Protein AF-A0A497S082-F1 (afdb_monomer_lite)

Secondary structure (DSSP, 8-state):
-HHHHHHHHHHHHHHHHHHSPPPPHHHHHHHHHHHHHHHHHHHHHHHHHHHHHHHHH-

pLDDT: mean 92.44, std 6.45, range [65.88, 98.06]

Structure (mmCIF, N/CA/C/O backbone):
data_AF-A0A497S082-F1
#
_entry.id   AF-A0A497S082-F1
#
loop_
_atom_site.group_PDB
_atom_site.id
_atom_site.type_symbol
_atom_site.label_atom_id
_atom_site.label_alt_id
_atom_site.label_comp_id
_atom_site.label_asym_id
_atom_site.label_entity_id
_atom_site.label_seq_id
_atom_site.pdbx_PDB_ins_code
_atom_site.Cartn_x
_atom_site.Cartn_y
_atom_site.Cartn_z
_atom_site.occupancy
_atom_site.B_iso_or_equiv
_atom_site.auth_seq_id
_atom_site.auth_comp_id
_atom_site.auth_asym_id
_atom_site.auth_atom_id
_atom_site.pdbx_PDB_model_num
ATOM 1 N N . MET A 1 1 ? -21.697 -25.130 21.858 1.00 67.44 1 MET A N 1
ATOM 2 C CA . MET A 1 1 ? -20.212 -25.074 21.831 1.00 67.44 1 MET A CA 1
ATOM 3 C C . MET A 1 1 ? -19.655 -24.226 20.680 1.00 67.44 1 MET A C 1
ATOM 5 O O . MET A 1 1 ? -18.914 -23.291 20.958 1.00 67.44 1 MET A O 1
ATOM 9 N N . VAL A 1 2 ? -20.001 -24.497 19.410 1.00 78.94 2 VAL A N 1
ATOM 10 C CA . VAL A 1 2 ? -19.493 -23.728 18.243 1.00 78.94 2 VAL A CA 1
ATOM 11 C C . VAL A 1 2 ? -20.111 -22.326 18.138 1.00 78.94 2 VAL A C 1
ATOM 13 O O . VAL A 1 2 ? -19.386 -21.353 17.946 1.00 78.94 2 VAL A O 1
ATOM 16 N N . LEU A 1 3 ? -21.427 -22.201 18.347 1.00 80.81 3 LEU A N 1
ATOM 17 C CA . LEU A 1 3 ? -22.132 -20.912 18.280 1.00 80.81 3 LEU A CA 1
ATOM 18 C C . LEU A 1 3 ? -21.604 -19.895 19.308 1.00 80.81 3 LEU A C 1
ATOM 20 O O . LEU A 1 3 ? -21.388 -18.732 18.972 1.00 80.81 3 LEU A O 1
ATOM 24 N N . ASP A 1 4 ? -21.275 -20.349 20.523 1.00 86.50 4 ASP A N 1
ATOM 25 C CA . ASP A 1 4 ? -20.646 -19.501 21.546 1.00 86.50 4 ASP A CA 1
ATOM 26 C C . ASP A 1 4 ? -19.250 -19.013 21.149 1.00 86.50 4 ASP A C 1
ATOM 28 O O . ASP A 1 4 ? -18.859 -17.902 21.504 1.00 86.50 4 ASP A O 1
ATOM 32 N N . ARG A 1 5 ? -18.474 -19.819 20.412 1.00 86.75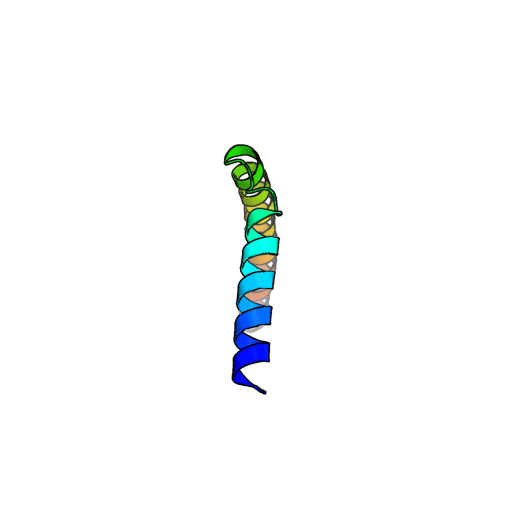 5 ARG A N 1
ATOM 33 C CA . ARG A 1 5 ? -17.155 -19.400 19.910 1.00 86.75 5 ARG A CA 1
ATOM 34 C C . ARG A 1 5 ? -17.285 -18.275 18.888 1.00 86.75 5 ARG A C 1
ATO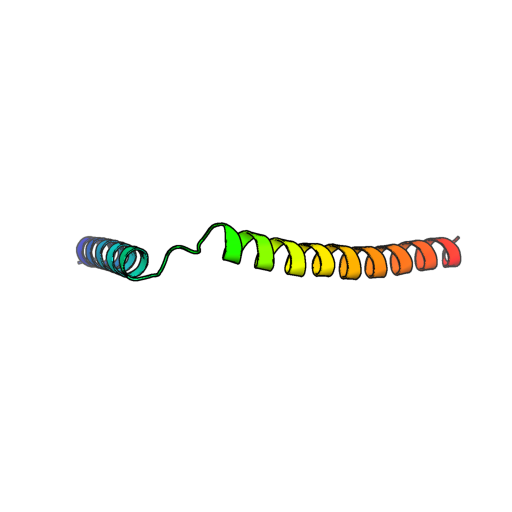M 36 O O . ARG A 1 5 ? -16.557 -17.294 18.997 1.00 86.75 5 ARG A O 1
ATOM 43 N N . ILE A 1 6 ? -18.221 -18.398 17.946 1.00 88.12 6 ILE A N 1
ATOM 44 C CA . ILE A 1 6 ? -18.454 -17.386 16.904 1.00 88.12 6 ILE A CA 1
ATOM 45 C C . ILE A 1 6 ? -18.991 -16.090 17.525 1.00 88.12 6 ILE A C 1
ATOM 47 O O . ILE A 1 6 ? -18.504 -15.009 17.202 1.00 88.12 6 ILE A O 1
ATOM 51 N N . SER A 1 7 ? -19.934 -16.189 18.469 1.00 87.56 7 SER A N 1
ATOM 52 C CA . SER A 1 7 ? -20.480 -15.019 19.172 1.00 87.56 7 SER A CA 1
ATOM 53 C C . SER A 1 7 ? -19.404 -14.248 19.948 1.00 87.56 7 SER A C 1
ATOM 55 O O . SER A 1 7 ? -19.358 -13.017 19.890 1.00 87.56 7 SER A O 1
ATOM 57 N N . ARG A 1 8 ? -18.494 -14.961 20.630 1.00 89.19 8 ARG A N 1
ATOM 58 C CA . ARG A 1 8 ? -17.345 -14.347 21.314 1.00 89.19 8 ARG A CA 1
ATOM 59 C C . ARG A 1 8 ? -16.386 -13.678 20.330 1.00 89.19 8 ARG A C 1
ATOM 61 O O . ARG A 1 8 ? -16.105 -12.497 20.494 1.00 89.19 8 ARG A O 1
ATOM 68 N N . ALA A 1 9 ? -15.989 -14.378 19.265 1.00 88.56 9 ALA A N 1
ATOM 69 C CA . ALA A 1 9 ? -15.097 -13.828 18.244 1.00 88.56 9 ALA A CA 1
ATOM 70 C C . ALA A 1 9 ? -15.660 -12.549 17.601 1.00 88.56 9 ALA A C 1
ATOM 72 O O . ALA A 1 9 ? -14.936 -11.573 17.425 1.00 88.56 9 ALA A O 1
ATOM 73 N N . TYR A 1 10 ? -16.965 -12.516 17.315 1.00 92.44 10 TYR A N 1
ATOM 74 C CA . TYR A 1 10 ? -17.632 -11.330 16.779 1.00 92.44 10 TYR A CA 1
ATOM 75 C C . TYR A 1 10 ? -17.589 -10.139 17.751 1.00 92.44 10 TYR A C 1
ATOM 77 O O . TYR A 1 10 ? -17.255 -9.019 17.355 1.00 92.44 10 TYR A O 1
ATOM 85 N N . LYS A 1 11 ? -17.882 -10.376 19.038 1.00 92.06 11 LYS A N 1
ATOM 86 C CA . LYS A 1 11 ? -17.806 -9.336 20.079 1.00 92.06 11 LYS A CA 1
ATOM 87 C C . LYS A 1 11 ? -16.386 -8.794 20.244 1.00 92.06 11 LYS A C 1
ATOM 89 O O . LYS A 1 11 ? -16.215 -7.577 20.346 1.00 92.06 11 LYS A O 1
ATOM 94 N N . ASP A 1 12 ? -15.385 -9.668 20.220 1.00 92.56 12 ASP A N 1
ATOM 95 C CA . ASP A 1 12 ? -13.978 -9.277 20.330 1.00 92.56 12 ASP A CA 1
ATOM 96 C C . ASP A 1 12 ? -13.532 -8.444 19.118 1.00 92.56 12 ASP A C 1
ATOM 98 O O . ASP A 1 12 ? -12.904 -7.398 19.289 1.00 92.56 12 ASP A O 1
ATOM 102 N N . MET A 1 13 ? -13.947 -8.816 17.900 1.00 92.75 13 MET A N 1
ATOM 103 C CA . MET A 1 13 ? -13.641 -8.058 16.678 1.00 92.75 13 MET A CA 1
ATOM 104 C C . MET A 1 13 ? -14.213 -6.635 16.720 1.00 92.75 13 MET A C 1
ATOM 106 O O . MET A 1 13 ? -13.523 -5.673 16.381 1.00 92.75 13 MET A O 1
ATOM 110 N N . ILE A 1 14 ? -15.454 -6.475 17.192 1.00 93.38 14 ILE A N 1
ATOM 111 C CA . ILE A 1 14 ? -16.071 -5.151 17.367 1.00 93.38 14 ILE A CA 1
ATOM 112 C C . ILE A 1 14 ? -15.302 -4.320 18.393 1.00 93.38 14 ILE A C 1
ATOM 114 O O . ILE A 1 14 ? -15.113 -3.117 18.195 1.00 93.38 14 ILE A O 1
ATOM 118 N N . ARG A 1 15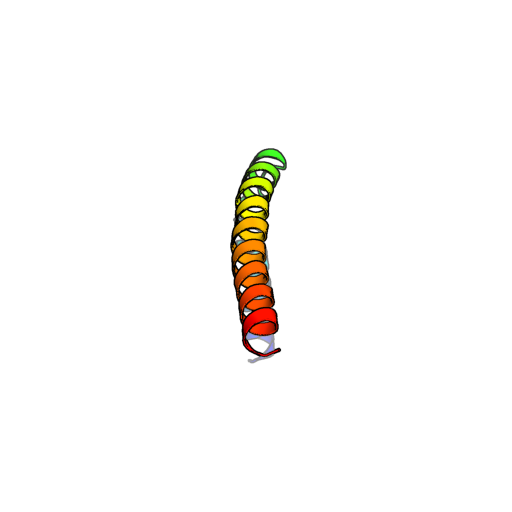 ? -14.861 -4.936 19.494 1.00 94.06 15 ARG A N 1
ATOM 119 C CA . ARG A 1 15 ? -14.083 -4.239 20.521 1.00 94.06 15 ARG A CA 1
ATOM 120 C C . ARG A 1 15 ? -12.764 -3.725 19.952 1.00 94.06 15 ARG A C 1
ATOM 122 O O . ARG A 1 15 ? -12.428 -2.573 20.203 1.00 94.06 15 ARG A O 1
ATOM 129 N N . ILE A 1 16 ? -12.069 -4.537 19.156 1.00 94.19 16 ILE A N 1
ATOM 130 C CA . ILE A 1 16 ? -10.820 -4.151 18.487 1.00 94.19 16 ILE A CA 1
ATOM 131 C C . ILE A 1 16 ? -11.064 -2.991 17.515 1.00 94.19 16 ILE A C 1
ATOM 133 O O . ILE A 1 16 ? -10.376 -1.978 17.604 1.00 94.19 16 ILE A O 1
ATOM 137 N N . LEU A 1 17 ? -12.088 -3.083 16.657 1.00 90.56 17 LEU A N 1
ATOM 138 C CA . LEU A 1 17 ? -12.441 -2.018 15.705 1.00 90.56 17 LEU A CA 1
ATOM 139 C C . LEU A 1 17 ? -12.766 -0.684 16.395 1.00 90.56 17 LEU A C 1
ATOM 141 O O . LEU A 1 17 ? -12.480 0.382 15.854 1.00 90.56 17 LEU A O 1
ATOM 145 N N . ARG A 1 18 ? -13.353 -0.730 17.597 1.00 90.38 18 ARG A N 1
ATOM 146 C CA . ARG A 1 18 ? -13.613 0.461 18.421 1.00 90.38 18 ARG A CA 1
ATOM 147 C C . ARG A 1 18 ? -12.365 0.984 19.134 1.00 90.38 18 ARG A C 1
ATOM 149 O O . ARG A 1 18 ? -12.311 2.173 19.425 1.00 90.38 18 ARG A O 1
ATOM 156 N N . LEU A 1 19 ? -11.396 0.116 19.432 1.00 93.56 19 LEU A N 1
ATOM 157 C CA . LEU A 1 19 ? -10.131 0.486 20.072 1.00 93.56 19 LEU A CA 1
ATOM 158 C C . LEU A 1 19 ? -9.175 1.179 19.092 1.00 93.56 19 LEU A C 1
ATOM 160 O O . LEU A 1 19 ? -8.386 2.034 19.488 1.00 93.56 19 LEU A O 1
ATOM 164 N N . THR A 1 20 ? -9.220 0.796 17.815 1.00 90.81 20 THR A N 1
ATOM 165 C CA . THR A 1 20 ? -8.347 1.360 16.783 1.00 90.81 20 THR A CA 1
ATOM 166 C C . THR A 1 20 ? -8.733 2.793 16.424 1.00 90.81 20 THR A C 1
ATOM 168 O O . THR A 1 20 ? -9.906 3.112 16.230 1.00 90.81 20 THR A O 1
ATOM 171 N N . ARG A 1 21 ? -7.731 3.667 16.271 1.00 87.19 21 ARG A N 1
ATOM 172 C CA . ARG A 1 21 ? -7.930 5.057 15.841 1.00 87.19 21 ARG A CA 1
ATOM 173 C C . ARG A 1 21 ? -8.334 5.095 14.367 1.00 87.19 21 ARG A C 1
ATOM 175 O O . ARG A 1 21 ? -7.564 4.692 13.499 1.00 87.19 21 ARG A O 1
ATOM 182 N N . LYS A 1 22 ? -9.518 5.641 14.076 1.00 89.00 22 LYS A N 1
ATOM 183 C CA . LYS A 1 22 ? -9.924 5.942 12.697 1.00 89.00 22 LYS A CA 1
ATOM 184 C C . LYS A 1 22 ? -8.978 7.010 12.118 1.00 89.00 22 LYS A C 1
ATOM 186 O O . LYS A 1 22 ? -8.818 8.050 12.763 1.00 89.00 22 LYS A O 1
ATOM 191 N N . PRO A 1 23 ? -8.371 6.790 10.938 1.00 88.50 23 PRO A N 1
ATOM 192 C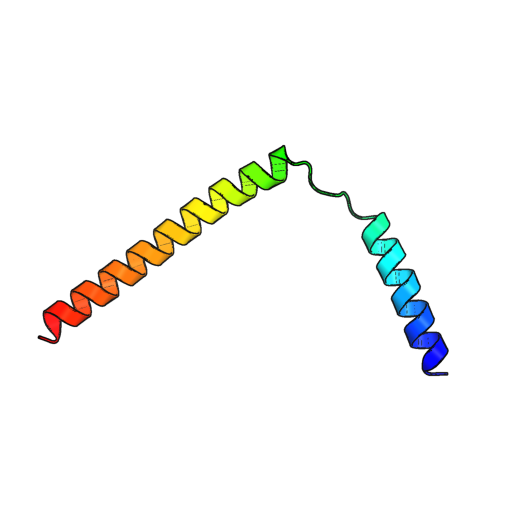 CA . PRO A 1 23 ? -7.446 7.753 10.353 1.00 88.50 23 PRO A CA 1
ATOM 193 C C . PRO A 1 23 ? -8.157 9.075 10.062 1.00 88.50 23 PRO A C 1
ATOM 195 O O . PRO A 1 23 ? -9.323 9.100 9.645 1.00 88.50 23 PRO A O 1
ATOM 198 N N . LYS A 1 24 ? -7.454 10.190 10.275 1.00 93.81 24 LYS A N 1
ATOM 199 C CA . LYS A 1 24 ? -7.971 11.508 9.894 1.00 93.81 24 LYS A CA 1
ATOM 200 C C . LYS A 1 24 ? -7.936 11.635 8.369 1.00 93.81 24 LYS A C 1
ATOM 202 O O . LYS A 1 24 ? -7.067 11.072 7.708 1.00 93.81 24 LYS A O 1
ATOM 207 N N . LYS A 1 25 ? -8.853 12.423 7.794 1.00 92.44 25 LYS A N 1
ATOM 208 C CA . LYS A 1 25 ? -8.889 12.660 6.337 1.00 92.44 25 LYS A C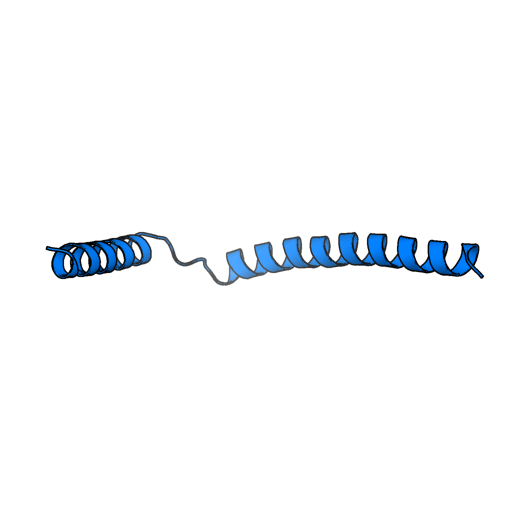A 1
ATOM 209 C C . LYS A 1 25 ? -7.549 13.167 5.782 1.00 92.44 25 LYS A C 1
ATOM 211 O O . LYS A 1 25 ? -7.195 12.801 4.671 1.00 92.44 25 LYS A O 1
ATOM 216 N N . SER A 1 26 ? -6.807 13.970 6.548 1.00 93.06 26 SER A N 1
ATOM 217 C CA . SER A 1 26 ? -5.481 14.467 6.155 1.00 93.06 26 SER A CA 1
ATOM 218 C C . SER A 1 26 ? -4.447 13.343 6.038 1.00 93.06 26 SER A C 1
ATOM 220 O O . SER A 1 26 ? -3.834 13.204 4.989 1.00 93.06 26 SER A O 1
ATOM 222 N N . GLU A 1 27 ? -4.328 12.495 7.063 1.00 93.00 27 GLU A N 1
ATOM 223 C CA . GLU A 1 27 ? -3.389 11.358 7.099 1.00 93.00 27 GLU A CA 1
ATOM 224 C C . GLU A 1 27 ? -3.685 10.353 5.972 1.00 93.00 27 GLU A C 1
ATOM 226 O O . GLU A 1 27 ? -2.779 9.836 5.314 1.00 93.00 27 GLU A O 1
ATOM 231 N N . PHE A 1 28 ? -4.975 10.110 5.709 1.00 94.62 28 PHE A N 1
ATOM 232 C CA . PHE A 1 28 ? -5.405 9.260 4.601 1.00 94.62 28 PHE A CA 1
ATOM 233 C C . PHE A 1 28 ? -5.007 9.850 3.245 1.00 94.62 28 PHE A C 1
ATOM 235 O O . PHE A 1 28 ? -4.477 9.132 2.403 1.00 94.62 28 PHE A O 1
ATOM 242 N N . LEU A 1 29 ? -5.238 11.149 3.031 1.00 95.31 29 LEU A N 1
ATOM 243 C CA . LEU A 1 29 ? -4.895 11.817 1.774 1.00 95.31 29 LEU A CA 1
ATOM 244 C C . LEU A 1 29 ? -3.386 11.872 1.537 1.00 95.31 29 LEU A C 1
ATOM 246 O O . LEU A 1 29 ? -2.954 11.698 0.402 1.00 95.31 29 LEU A O 1
ATOM 250 N N . GLU A 1 30 ? -2.586 12.103 2.575 1.00 95.94 30 GLU A N 1
ATOM 251 C CA . GLU A 1 30 ? -1.123 12.069 2.473 1.00 95.94 30 GLU A CA 1
ATOM 252 C C . GLU A 1 30 ? -0.635 10.682 2.060 1.00 95.94 30 GLU A C 1
ATOM 254 O O . GLU A 1 30 ? 0.094 10.553 1.076 1.00 95.94 30 GLU A O 1
ATOM 259 N N . THR A 1 31 ? -1.125 9.639 2.734 1.00 95.62 31 THR A N 1
ATOM 260 C CA . THR A 1 31 ? -0.790 8.252 2.394 1.00 95.62 31 THR A CA 1
ATOM 261 C C . THR A 1 31 ? -1.230 7.916 0.969 1.00 95.62 31 THR A C 1
ATOM 263 O O . THR A 1 31 ? -0.432 7.428 0.173 1.00 95.62 31 THR A O 1
ATOM 266 N N . ALA A 1 32 ? -2.472 8.248 0.604 1.00 96.50 32 ALA A N 1
ATOM 267 C CA . ALA A 1 32 ? -3.019 7.991 -0.724 1.00 96.50 32 ALA A CA 1
ATOM 268 C C . ALA A 1 32 ? -2.219 8.684 -1.837 1.00 96.50 32 ALA A C 1
ATOM 270 O O . ALA A 1 32 ? -2.011 8.091 -2.894 1.00 96.50 32 ALA A O 1
ATOM 271 N N . LYS A 1 33 ? -1.731 9.910 -1.608 1.00 96.44 33 LYS A N 1
ATOM 272 C CA . LYS A 1 33 ? -0.870 10.622 -2.565 1.00 96.44 33 LYS A CA 1
ATOM 273 C C . LYS A 1 33 ? 0.465 9.908 -2.762 1.00 96.44 33 LYS A C 1
ATOM 275 O O . LYS A 1 33 ? 0.859 9.678 -3.901 1.00 96.44 33 LYS A O 1
ATOM 280 N N . VAL A 1 34 ? 1.138 9.530 -1.674 1.00 97.00 34 VAL A N 1
ATOM 281 C CA . VAL A 1 34 ? 2.438 8.841 -1.742 1.00 97.00 34 VAL A CA 1
ATOM 282 C C . VAL A 1 34 ? 2.293 7.480 -2.421 1.00 97.00 34 VAL A C 1
ATOM 284 O O . VAL A 1 34 ? 3.032 7.173 -3.356 1.00 97.00 34 VAL A O 1
ATOM 287 N N . THR A 1 35 ? 1.304 6.680 -2.013 1.00 97.06 35 THR A N 1
ATOM 288 C CA . THR A 1 35 ? 1.048 5.376 -2.636 1.00 97.06 35 THR A CA 1
ATOM 289 C C . THR A 1 35 ? 0.630 5.529 -4.098 1.00 97.06 35 THR A C 1
ATOM 291 O O . THR A 1 35 ? 1.097 4.765 -4.936 1.00 97.06 35 THR A O 1
ATOM 294 N N . GLY A 1 36 ? -0.192 6.528 -4.432 1.00 97.62 36 GLY A N 1
ATOM 295 C CA . GLY A 1 36 ? -0.611 6.798 -5.809 1.00 97.62 36 GLY A CA 1
ATOM 296 C C . GLY A 1 36 ? 0.564 7.114 -6.735 1.00 97.62 36 GLY A C 1
ATOM 297 O O . GLY A 1 36 ? 0.650 6.556 -7.827 1.00 97.62 36 GLY A O 1
ATOM 298 N N . ILE A 1 37 ? 1.515 7.935 -6.278 1.00 98.06 37 ILE A N 1
ATOM 299 C CA . ILE A 1 37 ? 2.751 8.217 -7.024 1.00 98.06 37 ILE A CA 1
ATOM 300 C C . ILE A 1 37 ? 3.576 6.934 -7.205 1.00 98.06 37 ILE A C 1
ATOM 302 O O . ILE A 1 37 ? 4.051 6.664 -8.307 1.00 98.06 37 ILE A O 1
ATOM 306 N N . GLY A 1 38 ? 3.697 6.109 -6.160 1.00 97.38 38 GLY A N 1
ATOM 307 C CA . GLY A 1 38 ? 4.395 4.822 -6.237 1.00 97.38 38 GLY A CA 1
ATOM 308 C C . GLY A 1 38 ? 3.764 3.848 -7.238 1.00 97.38 38 GLY A C 1
ATOM 309 O O . GLY A 1 38 ? 4.474 3.249 -8.043 1.00 97.38 38 GLY A O 1
ATOM 310 N N . MET A 1 39 ? 2.431 3.728 -7.239 1.00 97.94 39 MET A N 1
ATOM 311 C CA . MET A 1 39 ? 1.706 2.883 -8.196 1.00 97.94 39 MET A CA 1
ATOM 312 C C . MET A 1 39 ? 1.925 3.344 -9.638 1.00 97.94 39 MET A C 1
ATOM 314 O O . MET A 1 39 ? 2.180 2.513 -10.508 1.00 97.94 39 MET A O 1
ATOM 318 N N . LEU A 1 40 ? 1.863 4.655 -9.890 1.00 97.75 40 LEU A N 1
ATOM 319 C CA . LEU A 1 40 ? 2.110 5.208 -11.221 1.00 97.75 40 LEU A CA 1
ATOM 320 C C . LEU A 1 40 ? 3.549 4.970 -11.676 1.00 97.75 40 LEU A C 1
ATOM 322 O O . LEU A 1 40 ? 3.754 4.560 -12.813 1.00 97.75 40 LEU A O 1
ATOM 326 N N . ALA A 1 41 ? 4.535 5.166 -10.799 1.00 97.75 41 ALA A N 1
ATOM 327 C CA . ALA A 1 41 ? 5.938 4.941 -11.132 1.00 97.75 41 ALA A CA 1
ATOM 328 C C . ALA A 1 41 ? 6.206 3.475 -11.509 1.00 97.75 41 ALA A C 1
ATOM 330 O O . ALA A 1 41 ? 6.763 3.200 -12.570 1.00 97.75 41 ALA A O 1
ATOM 331 N N . ILE A 1 42 ? 5.758 2.528 -10.678 1.00 97.62 42 ILE A N 1
ATOM 332 C CA . ILE A 1 42 ? 5.956 1.093 -10.929 1.00 97.62 42 ILE A CA 1
ATOM 333 C C . ILE A 1 42 ? 5.191 0.655 -12.184 1.00 97.62 42 ILE A C 1
ATOM 335 O O . ILE A 1 42 ? 5.744 -0.051 -13.028 1.00 97.62 42 ILE A O 1
ATOM 339 N N . GLY A 1 43 ? 3.944 1.109 -12.345 1.00 96.94 43 GLY A N 1
ATOM 340 C CA . GLY A 1 43 ? 3.135 0.819 -13.527 1.00 96.94 43 GLY A CA 1
ATOM 341 C C . GLY A 1 43 ? 3.760 1.357 -14.813 1.00 96.94 43 GLY A C 1
ATOM 342 O O . GLY A 1 43 ? 3.790 0.654 -15.820 1.00 96.94 43 GLY A O 1
ATOM 343 N N . PHE A 1 44 ? 4.324 2.566 -14.774 1.00 97.94 44 PHE A N 1
ATOM 344 C CA . PHE A 1 44 ? 4.988 3.177 -15.923 1.00 97.94 44 PHE A CA 1
ATOM 345 C C . PHE A 1 44 ? 6.274 2.441 -16.308 1.00 97.94 44 PHE A C 1
ATOM 347 O O . PHE A 1 44 ? 6.507 2.195 -17.488 1.00 97.94 44 PHE A O 1
ATOM 354 N N . ILE A 1 45 ? 7.075 2.013 -15.328 1.00 97.94 45 ILE A N 1
ATOM 355 C CA . ILE A 1 45 ? 8.272 1.197 -15.581 1.00 97.94 45 ILE A CA 1
ATOM 356 C C . ILE A 1 45 ? 7.883 -0.133 -16.241 1.00 97.94 45 ILE A C 1
ATOM 358 O O . ILE A 1 45 ? 8.457 -0.502 -17.265 1.00 97.94 45 ILE A O 1
ATOM 362 N N . GLY A 1 46 ? 6.878 -0.831 -15.703 1.00 96.25 46 GLY A N 1
ATOM 363 C CA . GLY A 1 46 ? 6.371 -2.067 -16.306 1.00 96.25 46 GLY A CA 1
ATOM 364 C C . GLY A 1 46 ? 5.837 -1.852 -17.725 1.00 96.25 46 GLY A C 1
ATOM 365 O O . GLY A 1 46 ? 6.104 -2.653 -18.619 1.00 96.25 46 GLY A O 1
ATOM 366 N N . PHE A 1 47 ? 5.147 -0.735 -17.957 1.00 96.88 47 PHE A N 1
ATOM 367 C CA . PHE A 1 47 ? 4.641 -0.355 -19.274 1.00 96.88 47 PHE A CA 1
ATOM 368 C C . PHE A 1 47 ? 5.764 -0.096 -20.289 1.00 96.88 47 PHE A C 1
ATOM 370 O O . PHE A 1 47 ? 5.680 -0.572 -21.419 1.00 96.88 47 PHE A O 1
ATOM 377 N N . ILE A 1 48 ? 6.844 0.583 -19.886 1.00 97.12 48 ILE A N 1
ATOM 378 C CA . ILE A 1 48 ? 8.026 0.783 -20.739 1.00 97.12 48 ILE A CA 1
ATOM 379 C C . ILE A 1 48 ? 8.643 -0.563 -21.125 1.00 97.12 48 ILE A C 1
ATOM 381 O O . ILE A 1 48 ? 8.934 -0.780 -22.299 1.00 97.12 48 ILE A O 1
ATOM 385 N N . ILE A 1 49 ? 8.814 -1.478 -20.166 1.00 96.25 49 ILE A N 1
ATOM 386 C CA . ILE A 1 49 ? 9.378 -2.809 -20.435 1.00 96.25 49 ILE A CA 1
ATOM 387 C C . ILE A 1 49 ? 8.522 -3.559 -21.463 1.00 96.25 49 ILE A C 1
ATOM 389 O O . ILE A 1 49 ? 9.067 -4.137 -22.401 1.00 96.25 49 ILE A O 1
ATOM 393 N N . LEU A 1 50 ? 7.192 -3.509 -21.332 1.00 96.12 50 LEU A N 1
ATOM 394 C CA . LEU A 1 50 ? 6.272 -4.133 -22.286 1.00 96.12 50 LEU A CA 1
ATOM 395 C C . LEU A 1 50 ? 6.405 -3.544 -23.694 1.00 96.12 50 LEU A C 1
ATOM 397 O O . LEU A 1 50 ? 6.478 -4.302 -24.658 1.00 96.12 50 LEU A O 1
ATOM 401 N N . ILE A 1 51 ? 6.476 -2.215 -23.819 1.00 96.31 51 ILE A N 1
ATOM 402 C CA . ILE A 1 51 ? 6.656 -1.551 -25.120 1.00 96.31 51 ILE A CA 1
ATOM 403 C C . ILE A 1 51 ? 7.984 -1.952 -25.757 1.00 96.31 51 ILE A C 1
ATOM 405 O O . ILE A 1 51 ? 8.021 -2.275 -26.941 1.00 96.31 51 ILE A O 1
ATOM 409 N N . LEU A 1 52 ? 9.073 -1.936 -24.985 1.00 95.69 52 LEU A N 1
ATOM 410 C CA . LEU A 1 52 ? 10.393 -2.307 -25.490 1.00 95.69 52 LEU A CA 1
ATOM 411 C C . LEU A 1 52 ? 10.419 -3.764 -25.952 1.00 95.69 52 LEU A C 1
ATOM 413 O O . LEU A 1 52 ? 10.970 -4.063 -27.007 1.00 95.69 52 LEU A O 1
ATOM 417 N N . PHE A 1 53 ? 9.788 -4.663 -25.197 1.00 96.38 53 PHE A N 1
ATOM 418 C CA . PHE A 1 53 ? 9.702 -6.069 -25.568 1.00 96.38 53 PHE A CA 1
ATOM 419 C C . PHE A 1 53 ? 8.860 -6.278 -26.833 1.00 96.38 53 PHE A C 1
ATOM 421 O O . PHE A 1 53 ? 9.247 -7.051 -27.705 1.00 96.38 53 PHE A O 1
ATOM 428 N N . GLU A 1 54 ? 7.744 -5.559 -26.973 1.00 95.25 54 GLU A N 1
ATOM 429 C CA . GLU A 1 54 ? 6.920 -5.582 -28.186 1.00 95.25 54 GLU A CA 1
ATOM 430 C C . GLU A 1 54 ? 7.681 -5.061 -29.409 1.00 95.25 54 GLU A C 1
ATOM 432 O O . GLU A 1 54 ? 7.565 -5.629 -30.493 1.00 95.25 54 GLU A O 1
ATOM 437 N N . LEU A 1 55 ? 8.479 -4.005 -29.229 1.00 94.50 55 LEU A N 1
ATOM 438 C CA . LEU A 1 55 ? 9.286 -3.409 -30.289 1.00 94.50 55 LEU A CA 1
ATOM 439 C C . LEU A 1 55 ? 10.429 -4.327 -30.737 1.00 94.50 55 LEU A C 1
ATOM 441 O O . LEU A 1 55 ? 10.709 -4.380 -31.923 1.00 94.50 55 LEU A O 1
ATOM 445 N N . ILE A 1 56 ? 11.074 -5.039 -29.806 1.00 94.69 56 ILE A N 1
ATOM 446 C CA . ILE A 1 56 ? 12.152 -5.999 -30.110 1.00 94.69 56 ILE A CA 1
ATOM 447 C C . ILE A 1 56 ? 11.602 -7.289 -30.737 1.00 94.69 56 ILE A C 1
ATOM 449 O O . ILE A 1 56 ? 12.294 -7.947 -31.508 1.00 94.69 56 ILE A O 1
ATOM 453 N N . ARG A 1 57 ? 10.381 -7.694 -30.367 1.00 87.25 57 ARG A N 1
ATOM 454 C CA . ARG A 1 57 ? 9.734 -8.916 -30.869 1.00 87.25 57 ARG A CA 1
ATOM 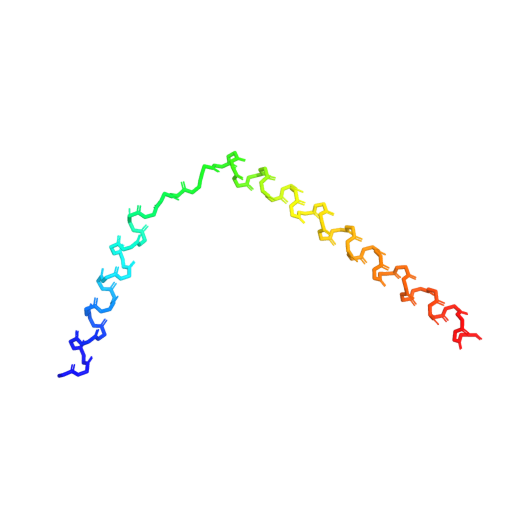455 C C . ARG A 1 57 ? 9.157 -8.756 -32.281 1.00 87.25 57 ARG A C 1
ATOM 457 O O . ARG A 1 57 ? 8.940 -9.769 -32.946 1.00 87.25 57 ARG A O 1
ATOM 464 N N . ARG A 1 58 ? 8.845 -7.527 -32.695 1.00 65.88 58 ARG A N 1
ATOM 465 C CA . ARG A 1 58 ? 8.466 -7.187 -34.073 1.00 65.88 58 ARG A CA 1
ATOM 466 C C . ARG A 1 58 ? 9.689 -7.093 -34.972 1.00 65.88 58 ARG A C 1
ATOM 468 O O . ARG A 1 58 ? 9.529 -7.487 -36.146 1.00 65.88 58 ARG A O 1
#

Radius of gyration: 22.54 Å; chains: 1; bounding box: 34×40×56 Å

Sequence (58 aa):
MVLDRISRAYKDMIRILRLTRKPKKSEFLETAKVTGIGMLAIGFIGFIILILFELIRR

Foldseek 3Di:
DVVVVVVVVVVVVVVVVVVDDDDDPVRVVVVCVVVVVVVCVVVVVVVVVVVVVVVVVD